Protein AF-A0A496ZA59-F1 (afdb_monomer_lite)

Structure (mmCIF, N/CA/C/O backbone):
data_AF-A0A496ZA59-F1
#
_entry.id   AF-A0A496ZA59-F1
#
loop_
_atom_site.group_PDB
_atom_site.id
_atom_site.type_symbol
_atom_site.label_atom_id
_atom_site.label_alt_id
_atom_site.label_comp_id
_atom_site.label_asym_id
_atom_site.label_entity_id
_atom_site.label_seq_id
_atom_site.pdbx_PDB_ins_code
_atom_site.Cartn_x
_atom_site.Cartn_y
_atom_site.Cartn_z
_atom_site.occupancy
_atom_site.B_iso_or_equiv
_atom_site.auth_seq_id
_atom_site.auth_comp_id
_atom_site.auth_asym_id
_atom_site.auth_atom_id
_atom_site.pdbx_PDB_model_num
ATOM 1 N N . TYR A 1 1 ? 11.366 10.813 16.210 1.00 49.72 1 TYR A N 1
ATOM 2 C CA . TYR A 1 1 ? 11.727 9.549 15.544 1.00 49.72 1 TYR A CA 1
ATOM 3 C C . TYR A 1 1 ? 11.345 9.495 14.052 1.00 49.72 1 TYR A C 1
ATOM 5 O O . TYR A 1 1 ? 11.336 8.416 13.504 1.00 49.72 1 TYR A O 1
ATOM 13 N N . ASN A 1 2 ? 11.137 10.621 13.345 1.00 65.25 2 ASN A N 1
ATOM 14 C CA . ASN A 1 2 ? 10.662 10.619 11.939 1.00 65.25 2 ASN A CA 1
ATOM 15 C C . ASN A 1 2 ? 11.805 10.671 10.884 1.00 65.25 2 ASN A C 1
ATOM 17 O O . ASN A 1 2 ? 11.616 10.412 9.707 1.00 65.25 2 ASN A O 1
ATOM 21 N N . ASN A 1 3 ? 13.035 11.005 11.288 1.00 78.75 3 ASN A N 1
ATOM 22 C CA . ASN A 1 3 ? 14.112 11.314 10.334 1.00 78.75 3 ASN A CA 1
ATOM 23 C C . ASN A 1 3 ? 14.650 10.072 9.586 1.00 78.75 3 ASN A C 1
ATOM 25 O O . ASN A 1 3 ? 14.841 10.111 8.375 1.00 78.75 3 ASN A O 1
ATOM 29 N N . VAL A 1 4 ? 14.847 8.953 10.289 1.00 81.12 4 VAL A N 1
ATOM 30 C CA . VAL A 1 4 ? 15.427 7.734 9.695 1.00 81.12 4 VAL A CA 1
ATOM 31 C C . VAL A 1 4 ? 14.447 7.062 8.722 1.00 81.12 4 VAL A C 1
ATOM 33 O O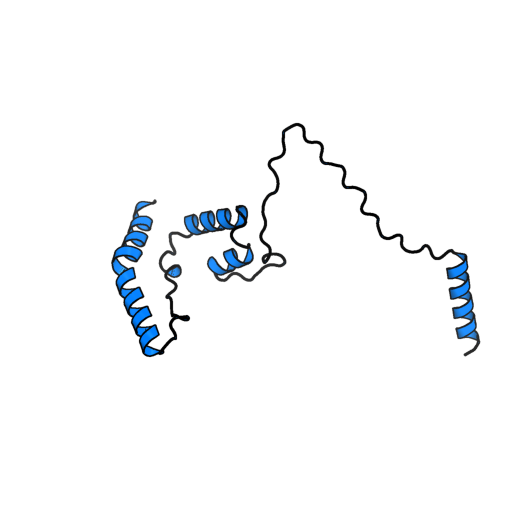 . VAL A 1 4 ? 14.850 6.583 7.669 1.00 81.12 4 VAL A O 1
ATOM 36 N N . GLU A 1 5 ? 13.150 7.080 9.028 1.00 78.38 5 GLU A N 1
ATOM 37 C CA . GLU A 1 5 ? 12.095 6.532 8.160 1.00 78.38 5 GLU A CA 1
ATOM 38 C C . GLU A 1 5 ? 11.933 7.343 6.868 1.00 78.38 5 GLU A C 1
ATOM 40 O O . GLU A 1 5 ? 11.823 6.773 5.778 1.00 78.38 5 GLU A O 1
ATOM 45 N N . GLN A 1 6 ? 12.014 8.674 6.967 1.00 81.88 6 GLN A N 1
ATOM 46 C CA . GLN A 1 6 ? 12.063 9.545 5.792 1.00 81.88 6 GLN A CA 1
ATOM 47 C C . GLN A 1 6 ? 13.307 9.278 4.943 1.00 81.88 6 GLN A C 1
ATOM 49 O O . GLN A 1 6 ? 13.205 9.227 3.719 1.00 81.88 6 GLN A O 1
ATOM 54 N N . LEU A 1 7 ? 14.462 9.040 5.574 1.00 86.50 7 LEU A N 1
ATOM 55 C CA . LEU A 1 7 ? 15.692 8.697 4.865 1.00 86.50 7 LEU A CA 1
ATOM 56 C C . LEU A 1 7 ? 15.563 7.366 4.111 1.00 86.50 7 LEU A C 1
ATOM 58 O O . LEU A 1 7 ? 15.968 7.287 2.952 1.00 86.50 7 LEU A O 1
ATOM 62 N N . TYR A 1 8 ? 14.972 6.336 4.725 1.00 84.31 8 TYR A N 1
ATOM 63 C CA . TYR A 1 8 ? 14.720 5.062 4.046 1.00 84.31 8 TYR A CA 1
ATOM 64 C C . TYR A 1 8 ? 13.763 5.218 2.868 1.00 84.31 8 TYR A C 1
ATOM 66 O O . TYR A 1 8 ? 14.038 4.687 1.795 1.00 84.31 8 TYR A O 1
ATOM 74 N N . SER A 1 9 ? 12.690 5.990 3.034 1.00 83.69 9 SER A N 1
ATOM 75 C CA . SER A 1 9 ? 11.742 6.275 1.952 1.00 83.69 9 SER A CA 1
ATOM 76 C C . SER A 1 9 ? 12.411 7.038 0.805 1.00 83.69 9 SER A C 1
ATOM 78 O O . SER A 1 9 ? 12.219 6.709 -0.363 1.00 83.69 9 SER A O 1
ATOM 80 N N . GLN A 1 10 ? 13.263 8.015 1.121 1.00 86.69 10 GLN A N 1
ATOM 81 C CA . GLN A 1 10 ? 14.016 8.770 0.122 1.00 86.69 10 GLN A CA 1
ATOM 82 C C . GLN A 1 10 ? 15.042 7.895 -0.609 1.00 86.69 10 GLN A C 1
ATOM 84 O O . GLN A 1 10 ? 15.187 8.007 -1.826 1.00 86.69 10 GLN A O 1
ATOM 89 N N . TRP A 1 11 ? 15.746 7.016 0.107 1.00 89.00 11 TRP A N 1
ATOM 90 C CA . TRP A 1 11 ? 16.686 6.072 -0.494 1.00 89.00 11 TRP A CA 1
ATOM 91 C C . TRP A 1 11 ? 15.975 5.054 -1.388 1.00 89.00 11 TRP A C 1
ATOM 93 O O . TRP A 1 11 ? 16.460 4.743 -2.477 1.00 89.00 11 TRP A O 1
ATOM 103 N N . LEU A 1 12 ? 14.803 4.581 -0.963 1.00 87.06 12 LEU A N 1
ATOM 104 C CA . LEU A 1 12 ? 13.990 3.656 -1.733 1.00 87.06 12 LEU A CA 1
ATOM 105 C C . LEU A 1 12 ? 13.526 4.286 -3.048 1.00 87.06 12 LEU A C 1
ATOM 107 O O . LEU A 1 12 ? 13.800 3.738 -4.111 1.00 87.06 12 LEU A O 1
ATOM 111 N N . SER A 1 13 ? 12.900 5.462 -2.989 1.00 85.75 13 SER A N 1
ATOM 112 C CA . SER A 1 13 ? 12.366 6.131 -4.179 1.00 85.75 13 SER A CA 1
ATOM 113 C C . SER A 1 13 ? 13.458 6.699 -5.089 1.00 85.75 13 SER A C 1
ATOM 115 O O . SER A 1 13 ? 13.344 6.627 -6.307 1.00 85.75 13 SER A O 1
ATOM 117 N N . GLY A 1 14 ? 14.515 7.284 -4.518 1.00 84.56 14 GLY A N 1
ATOM 118 C CA . GLY A 1 14 ? 15.549 7.986 -5.284 1.00 84.56 14 GLY A CA 1
ATOM 119 C C . GLY A 1 14 ? 16.743 7.124 -5.694 1.00 84.56 14 GLY A C 1
ATOM 120 O O . GLY A 1 14 ? 17.385 7.413 -6.699 1.00 84.56 14 GLY A O 1
ATOM 121 N N . GLY A 1 15 ? 17.069 6.092 -4.917 1.00 86.94 15 GLY A N 1
ATOM 122 C CA . GLY A 1 15 ? 18.222 5.227 -5.164 1.00 86.94 15 GLY A CA 1
ATOM 123 C C . GLY A 1 15 ? 17.817 3.881 -5.746 1.00 86.94 15 GLY A C 1
ATOM 124 O O . GLY A 1 15 ? 18.249 3.512 -6.837 1.00 86.94 15 GLY A O 1
ATOM 125 N N . LEU A 1 16 ? 16.991 3.138 -5.008 1.00 88.62 16 LEU A N 1
ATOM 126 C CA . LEU A 1 16 ? 16.663 1.758 -5.359 1.00 88.62 16 LEU A CA 1
ATOM 127 C C . LEU A 1 16 ? 15.597 1.655 -6.462 1.00 88.62 16 LEU A C 1
ATOM 129 O O . LEU A 1 16 ? 15.663 0.728 -7.266 1.00 88.62 16 LEU A O 1
ATOM 133 N N . GLY A 1 17 ? 14.672 2.617 -6.544 1.00 89.31 17 GLY A N 1
ATOM 134 C CA . GLY A 1 17 ? 13.546 2.605 -7.484 1.00 89.31 17 GLY A CA 1
ATOM 135 C C . GLY A 1 17 ? 13.969 2.423 -8.941 1.00 89.31 17 GLY A C 1
ATOM 136 O O . GLY A 1 17 ? 13.454 1.545 -9.622 1.00 89.31 17 GLY A O 1
ATOM 137 N N . PHE A 1 18 ? 14.997 3.153 -9.387 1.00 90.12 18 PHE A N 1
ATOM 138 C CA . PHE A 1 18 ? 15.540 3.009 -10.742 1.00 90.12 18 PHE A CA 1
ATOM 139 C C . PHE A 1 18 ? 16.034 1.584 -11.032 1.00 90.12 18 PHE A C 1
ATOM 141 O O . PHE A 1 18 ? 15.792 1.048 -12.113 1.00 90.12 18 PHE A O 1
ATOM 148 N N . ILE A 1 19 ? 16.732 0.967 -10.075 1.00 92.62 19 ILE A N 1
ATOM 149 C CA . ILE A 1 19 ? 17.299 -0.378 -10.234 1.00 92.62 19 ILE A CA 1
ATOM 150 C C . ILE A 1 19 ? 16.177 -1.415 -10.288 1.00 92.62 19 ILE A C 1
ATOM 152 O O . ILE A 1 19 ? 16.220 -2.307 -11.133 1.00 92.62 19 ILE A O 1
ATOM 156 N N . VAL A 1 20 ? 15.181 -1.289 -9.408 1.00 92.00 20 VAL A N 1
ATOM 157 C CA . VAL A 1 20 ? 14.029 -2.198 -9.350 1.00 92.00 20 VAL A CA 1
ATOM 158 C C . VAL A 1 20 ? 13.221 -2.115 -10.638 1.00 92.00 20 VAL A C 1
ATOM 160 O O . VAL A 1 20 ? 12.983 -3.147 -11.253 1.00 92.00 20 VAL A O 1
ATOM 163 N N . GLU A 1 21 ? 12.919 -0.912 -11.120 1.00 91.25 21 GLU A N 1
ATOM 164 C CA . GLU A 1 21 ? 12.174 -0.725 -12.366 1.00 91.25 21 GLU A CA 1
ATOM 165 C C . GLU A 1 21 ? 12.930 -1.309 -13.570 1.00 91.25 21 GLU A C 1
ATOM 167 O O . GLU A 1 21 ? 12.348 -1.995 -14.410 1.00 91.25 21 GLU A O 1
ATOM 172 N N . HIS A 1 22 ? 14.257 -1.142 -13.634 1.00 92.88 22 HIS A N 1
ATOM 173 C CA . HIS A 1 22 ? 15.059 -1.804 -14.668 1.00 92.88 22 HIS A CA 1
ATOM 174 C C . HIS A 1 22 ? 14.998 -3.326 -14.546 1.00 92.88 22 HIS A C 1
ATOM 176 O O . HIS A 1 22 ? 14.916 -4.013 -15.565 1.00 92.88 22 HIS A O 1
ATOM 182 N N . LEU A 1 23 ? 15.035 -3.866 -13.329 1.00 93.06 23 LEU A N 1
ATOM 183 C CA . LEU A 1 23 ? 14.916 -5.300 -13.093 1.00 93.06 23 LEU A CA 1
ATOM 184 C C . LEU A 1 23 ? 13.557 -5.825 -13.583 1.00 93.06 23 LEU A C 1
ATOM 186 O O . LEU A 1 23 ? 13.519 -6.809 -14.315 1.00 93.06 23 LEU A O 1
ATOM 190 N N . GLU A 1 24 ? 12.461 -5.142 -13.248 1.00 93.06 24 GLU A N 1
ATOM 191 C CA . GLU A 1 24 ? 11.093 -5.470 -13.678 1.00 93.06 24 GLU A CA 1
ATOM 192 C C . GLU A 1 24 ? 10.951 -5.432 -15.195 1.00 93.06 24 GLU A C 1
ATOM 194 O O . GLU A 1 24 ? 10.433 -6.371 -15.793 1.00 93.06 24 GLU A O 1
ATOM 199 N N . GLN A 1 25 ? 11.469 -4.389 -15.846 1.00 92.00 25 GLN A N 1
ATOM 200 C CA . GLN A 1 25 ? 11.463 -4.286 -17.305 1.00 92.00 25 GLN A CA 1
ATOM 201 C C . GLN A 1 25 ? 12.254 -5.429 -17.956 1.00 92.00 25 GLN A C 1
ATOM 203 O O . GLN A 1 25 ? 11.809 -6.004 -18.952 1.00 92.00 25 GLN A O 1
ATOM 208 N N . ASN A 1 26 ? 13.400 -5.807 -17.380 1.00 93.19 26 ASN A N 1
ATOM 209 C CA . ASN A 1 26 ? 14.184 -6.943 -17.864 1.00 93.19 26 ASN A CA 1
ATOM 210 C C . ASN A 1 26 ? 13.452 -8.272 -17.660 1.00 93.19 26 ASN A C 1
ATOM 212 O O . ASN A 1 26 ? 13.470 -9.103 -18.564 1.00 93.19 26 ASN A O 1
ATOM 216 N N . PHE A 1 27 ? 12.775 -8.473 -16.529 1.00 93.06 27 PHE A N 1
ATOM 217 C CA . PHE A 1 27 ? 11.952 -9.663 -16.309 1.00 93.06 27 PHE A CA 1
ATOM 218 C C . PHE A 1 27 ? 10.760 -9.715 -17.264 1.00 93.06 27 PHE A C 1
ATOM 220 O O . PHE A 1 27 ? 10.520 -10.756 -17.875 1.00 93.06 27 PHE A O 1
ATOM 227 N N . ASN A 1 28 ? 10.078 -8.592 -17.484 1.00 91.31 28 ASN A N 1
ATOM 228 C CA . ASN A 1 28 ? 9.001 -8.483 -18.465 1.00 91.31 28 ASN A CA 1
ATOM 229 C C . ASN A 1 28 ? 9.481 -8.855 -19.870 1.00 91.31 28 ASN A C 1
ATOM 231 O O . ASN A 1 28 ? 8.810 -9.612 -20.573 1.00 91.31 28 ASN A O 1
ATOM 235 N N . HIS A 1 29 ? 10.666 -8.379 -20.262 1.00 90.06 29 HIS A N 1
ATOM 236 C CA . HIS A 1 29 ? 11.275 -8.731 -21.540 1.00 90.06 29 HIS A CA 1
ATOM 237 C C . HIS A 1 29 ? 11.688 -10.208 -21.602 1.00 90.06 29 HIS A C 1
ATOM 239 O O . HIS A 1 29 ? 11.387 -10.885 -22.582 1.00 90.06 29 HIS A O 1
ATOM 245 N N . PHE A 1 30 ? 12.333 -10.720 -20.551 1.00 92.00 30 PHE A N 1
ATOM 246 C CA . PHE A 1 30 ? 12.820 -12.097 -20.469 1.00 92.00 30 PHE A CA 1
ATOM 247 C C . PHE A 1 30 ? 11.684 -13.123 -20.541 1.00 92.00 30 PHE A C 1
ATOM 249 O O . PHE A 1 30 ? 11.799 -14.124 -21.245 1.00 92.00 30 PHE A O 1
ATOM 256 N N . PHE A 1 31 ? 10.572 -12.859 -19.855 1.00 91.25 31 PHE A N 1
ATOM 257 C CA . PHE A 1 31 ? 9.382 -13.707 -19.894 1.00 91.25 31 PHE A CA 1
ATOM 258 C C . PHE A 1 31 ? 8.469 -13.422 -21.094 1.00 91.25 31 PHE A C 1
ATOM 260 O O . PHE A 1 31 ? 7.500 -14.150 -21.301 1.00 91.25 31 PHE A O 1
ATOM 267 N N . GLY A 1 32 ? 8.762 -12.390 -21.894 1.00 89.56 32 GLY A N 1
ATOM 268 C CA . GLY A 1 32 ? 7.949 -12.005 -23.047 1.00 89.56 32 GLY A CA 1
ATOM 269 C C . GLY A 1 32 ? 6.522 -11.614 -22.662 1.00 89.56 32 GLY A C 1
ATOM 270 O O . GLY A 1 32 ? 5.582 -11.931 -23.394 1.00 89.56 32 GLY A O 1
ATOM 271 N N . LEU A 1 33 ? 6.347 -10.976 -21.501 1.00 88.31 33 LEU A N 1
ATOM 272 C CA . LEU A 1 33 ? 5.024 -10.659 -20.981 1.00 88.31 33 LEU A CA 1
ATOM 273 C C . LEU A 1 33 ? 4.301 -9.657 -21.899 1.00 88.31 33 LEU A C 1
ATOM 275 O O . LEU A 1 33 ? 4.902 -8.689 -22.382 1.00 88.31 33 LEU A O 1
ATOM 279 N N . PRO A 1 34 ? 3.007 -9.884 -22.180 1.00 84.56 34 PRO A N 1
ATOM 280 C CA . PRO A 1 34 ? 2.209 -8.960 -22.973 1.00 84.56 34 PRO A CA 1
ATOM 281 C C . PRO A 1 34 ? 2.008 -7.645 -22.209 1.00 84.56 34 PRO A C 1
ATOM 283 O O . PRO A 1 34 ? 2.007 -7.630 -20.989 1.00 84.56 34 PRO A O 1
ATOM 286 N N . LYS A 1 35 ? 1.762 -6.525 -22.902 1.00 78.19 35 LYS A N 1
ATOM 287 C CA . LYS A 1 35 ? 1.653 -5.186 -22.271 1.00 78.19 35 LYS A CA 1
ATOM 288 C C . LYS A 1 35 ? 0.577 -5.056 -21.178 1.00 78.19 35 LYS A C 1
ATOM 290 O O . LYS A 1 35 ? 0.563 -4.061 -20.464 1.00 78.19 35 LYS A O 1
ATOM 295 N N . ASN A 1 36 ? -0.351 -6.008 -21.092 1.00 83.94 36 ASN A N 1
ATOM 296 C CA . ASN A 1 36 ? -1.404 -6.069 -20.078 1.00 83.94 36 ASN A CA 1
ATOM 297 C C . ASN A 1 36 ? -1.012 -6.873 -18.823 1.00 83.94 36 ASN A C 1
ATOM 299 O O . ASN A 1 36 ? -1.810 -6.935 -17.892 1.00 83.94 36 ASN A O 1
ATOM 303 N N . GLN A 1 37 ? 0.171 -7.488 -18.789 1.00 81.94 37 GLN A N 1
ATOM 304 C CA . GLN A 1 37 ? 0.738 -8.138 -17.610 1.00 81.94 37 GLN A CA 1
ATOM 305 C C . GLN A 1 37 ? 2.189 -7.703 -17.417 1.00 81.94 37 GLN A C 1
ATOM 307 O O . GLN A 1 37 ? 2.953 -7.574 -18.367 1.00 81.94 37 GLN A O 1
ATOM 312 N N . GLY A 1 38 ? 2.574 -7.500 -16.165 1.00 85.56 38 GLY A N 1
ATOM 313 C CA . GLY A 1 38 ? 3.939 -7.162 -15.801 1.00 85.56 38 GLY A CA 1
ATOM 314 C C . GLY A 1 38 ? 4.285 -7.745 -14.444 1.00 85.56 38 GLY A C 1
ATOM 315 O O . GLY A 1 38 ? 3.405 -8.050 -13.639 1.00 85.56 38 GLY A O 1
ATOM 316 N N . THR A 1 39 ? 5.574 -7.927 -14.213 1.00 87.38 39 THR A N 1
ATOM 317 C CA . THR A 1 39 ? 6.129 -8.225 -12.900 1.00 87.38 39 THR A CA 1
ATOM 318 C C . THR A 1 39 ? 6.380 -6.921 -12.161 1.00 87.38 39 THR A C 1
ATOM 320 O O . THR A 1 39 ? 7.019 -6.032 -12.718 1.00 87.38 39 THR A O 1
ATOM 323 N N . GLU A 1 40 ? 5.923 -6.846 -10.917 1.00 87.81 40 GLU A N 1
ATOM 324 C CA . GLU A 1 40 ? 6.205 -5.757 -9.982 1.00 87.81 40 GLU A CA 1
ATOM 325 C C . GLU A 1 40 ? 6.808 -6.369 -8.713 1.00 87.81 40 GLU A C 1
ATOM 327 O O . GLU A 1 40 ? 6.314 -7.385 -8.208 1.00 87.81 40 GLU A O 1
ATOM 332 N N . PHE A 1 41 ? 7.892 -5.790 -8.207 1.00 87.44 41 PHE A N 1
ATOM 333 C CA . PHE A 1 41 ? 8.495 -6.198 -6.949 1.00 87.44 41 PHE A CA 1
ATOM 334 C C . PHE A 1 41 ? 7.808 -5.507 -5.784 1.00 87.44 41 PHE A C 1
ATOM 336 O O . PHE A 1 41 ? 7.757 -4.279 -5.683 1.00 87.44 41 PHE A O 1
ATOM 343 N N . ASP A 1 42 ? 7.361 -6.314 -4.823 1.00 84.31 42 ASP A N 1
ATOM 344 C CA . ASP A 1 42 ? 6.826 -5.769 -3.589 1.00 84.31 42 ASP A CA 1
ATOM 345 C C . ASP A 1 42 ? 7.938 -5.133 -2.748 1.00 84.31 42 ASP A C 1
ATOM 347 O O . ASP A 1 42 ? 8.721 -5.788 -2.053 1.00 84.31 42 ASP A O 1
ATOM 351 N N . THR A 1 43 ? 7.979 -3.809 -2.796 1.00 83.06 43 THR A N 1
ATOM 352 C CA . THR A 1 43 ? 8.967 -3.010 -2.080 1.00 83.06 43 THR A CA 1
ATOM 353 C C . THR A 1 43 ? 8.499 -2.695 -0.648 1.00 83.06 43 THR A C 1
ATOM 355 O O . THR A 1 43 ? 9.264 -2.212 0.191 1.00 83.06 43 THR A O 1
ATOM 358 N N . ASN A 1 44 ? 7.250 -3.035 -0.301 1.00 76.69 44 ASN A N 1
ATOM 359 C CA . ASN A 1 44 ? 6.676 -2.748 1.010 1.00 76.69 44 ASN A CA 1
ATOM 360 C C . ASN A 1 44 ? 7.402 -3.445 2.155 1.00 76.69 44 ASN A C 1
ATOM 362 O O . ASN A 1 44 ? 7.453 -2.883 3.253 1.00 76.69 44 ASN A O 1
ATOM 366 N N . SER A 1 45 ? 7.980 -4.623 1.906 1.00 76.25 45 SER A N 1
ATOM 367 C CA . SER A 1 45 ? 8.755 -5.353 2.909 1.00 76.25 45 SER A CA 1
ATOM 368 C C . SER A 1 45 ? 10.087 -4.675 3.257 1.00 76.25 45 SER A C 1
ATOM 370 O O . SER A 1 45 ? 10.677 -5.041 4.275 1.00 76.25 45 SER A O 1
ATOM 372 N N . LEU A 1 46 ? 10.592 -3.725 2.461 1.00 78.44 46 LEU A N 1
ATOM 373 C CA . LEU A 1 46 ? 11.804 -2.971 2.813 1.00 78.44 46 LEU A CA 1
ATOM 374 C C . LEU A 1 46 ? 11.519 -1.892 3.868 1.00 78.44 46 LEU A C 1
ATOM 376 O O . LEU A 1 46 ? 12.390 -1.576 4.674 1.00 78.44 46 LEU A O 1
ATOM 380 N N . LEU A 1 47 ? 10.285 -1.385 3.928 1.00 77.56 47 LEU A N 1
ATOM 381 C CA . LEU A 1 47 ? 9.853 -0.333 4.854 1.00 77.56 47 LEU A CA 1
ATOM 382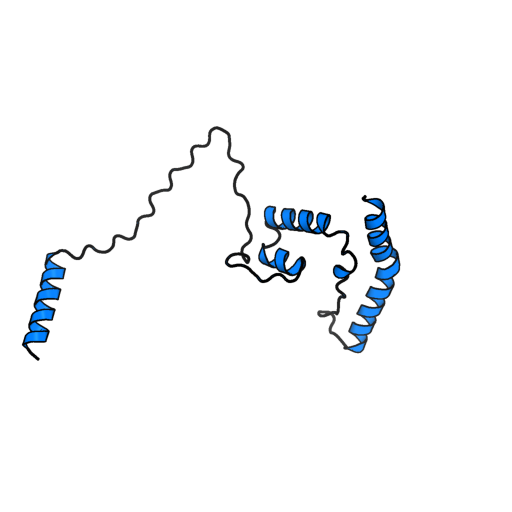 C C . LEU A 1 47 ? 9.270 -0.905 6.161 1.00 77.56 47 LEU A C 1
ATOM 384 O O . LEU A 1 47 ? 8.235 -0.442 6.633 1.00 77.56 47 LEU A O 1
ATOM 388 N N . ARG A 1 48 ? 9.912 -1.920 6.766 1.00 67.00 48 ARG A N 1
ATOM 389 C CA . ARG A 1 48 ? 9.392 -2.577 7.993 1.00 67.00 48 ARG A CA 1
ATOM 390 C C . ARG A 1 48 ? 9.207 -1.622 9.173 1.00 67.00 48 ARG A C 1
ATOM 392 O O . ARG A 1 48 ? 8.332 -1.851 10.000 1.00 67.00 48 ARG A O 1
ATOM 399 N N . SER A 1 49 ? 10.038 -0.585 9.268 1.00 71.62 49 SER A N 1
ATOM 400 C CA . SER A 1 49 ? 9.970 0.401 10.352 1.00 71.62 49 SER A CA 1
ATOM 401 C C . SER A 1 49 ? 8.736 1.303 10.254 1.00 71.62 49 SER A C 1
ATOM 403 O O . SER A 1 49 ? 8.213 1.703 11.284 1.00 71.62 49 SER A O 1
ATOM 405 N N . ASP A 1 50 ? 8.201 1.525 9.048 1.00 74.31 50 ASP A N 1
ATOM 406 C CA . ASP A 1 50 ? 7.029 2.379 8.800 1.00 74.31 50 ASP A CA 1
ATOM 407 C C . ASP A 1 50 ? 5.687 1.642 9.010 1.00 74.31 50 ASP A C 1
ATOM 409 O O . ASP A 1 50 ? 4.679 1.871 8.338 1.00 74.31 50 ASP A O 1
ATOM 413 N N . PHE A 1 51 ? 5.657 0.680 9.935 1.00 76.50 51 PHE A N 1
ATOM 414 C CA . PHE A 1 51 ? 4.450 -0.102 10.191 1.00 76.50 51 PHE A CA 1
ATOM 415 C C . PHE A 1 51 ? 3.327 0.766 10.773 1.00 76.50 51 PHE A C 1
ATOM 417 O O . PHE A 1 51 ? 2.165 0.601 10.408 1.00 76.50 51 PHE A O 1
ATOM 424 N N . GLN A 1 52 ? 3.665 1.729 11.636 1.00 81.50 52 GLN A N 1
ATOM 425 C CA . GLN A 1 52 ? 2.670 2.593 12.268 1.00 81.50 52 GLN A CA 1
ATOM 426 C C . GLN A 1 52 ? 1.922 3.456 11.241 1.00 81.50 52 GLN A C 1
ATOM 428 O O . GLN A 1 52 ? 0.690 3.442 11.231 1.00 81.50 52 GLN A O 1
ATOM 433 N N . ALA A 1 53 ? 2.629 4.161 10.348 1.00 81.44 53 ALA A N 1
ATOM 434 C CA . ALA A 1 53 ? 1.968 5.013 9.360 1.00 81.44 53 ALA A CA 1
ATOM 435 C C . ALA A 1 53 ? 1.146 4.186 8.361 1.00 81.44 53 ALA A C 1
ATOM 437 O O . ALA A 1 53 ? 0.048 4.593 7.973 1.00 81.44 53 ALA A O 1
ATOM 438 N N . LYS A 1 54 ? 1.619 2.983 8.009 1.00 80.12 54 LYS A N 1
ATOM 439 C CA . LYS A 1 54 ? 0.848 2.018 7.216 1.00 80.12 54 LYS A CA 1
ATOM 440 C C . LYS A 1 54 ? -0.455 1.623 7.901 1.00 80.12 54 LYS A C 1
ATOM 442 O O . LYS A 1 54 ? -1.509 1.693 7.273 1.00 80.12 54 LYS A O 1
ATOM 447 N N . VAL A 1 55 ? -0.412 1.244 9.179 1.00 84.25 55 VAL A N 1
ATOM 448 C CA . VAL A 1 55 ? -1.613 0.855 9.935 1.00 84.25 55 VAL A CA 1
ATOM 449 C C . VAL A 1 55 ? -2.610 1.998 10.040 1.00 84.25 55 VAL A C 1
ATOM 451 O O . VAL A 1 55 ? -3.804 1.795 9.806 1.00 84.25 55 VAL A O 1
ATOM 454 N N . GLU A 1 56 ? -2.134 3.207 10.315 1.00 86.69 56 GLU A N 1
ATOM 455 C CA . GLU A 1 56 ? -2.978 4.400 10.343 1.00 86.69 56 GLU A CA 1
ATOM 456 C C . GLU A 1 56 ? -3.599 4.699 8.967 1.00 86.69 56 GLU A C 1
ATOM 458 O O . GLU A 1 56 ? -4.786 5.023 8.884 1.00 86.69 56 GLU A O 1
ATOM 463 N N . GLY A 1 57 ? -2.835 4.546 7.881 1.00 86.44 57 GLY A N 1
ATOM 464 C CA . GLY A 1 57 ? -3.314 4.715 6.508 1.00 86.44 57 GLY A CA 1
ATOM 465 C C . GLY A 1 57 ? -4.401 3.708 6.137 1.00 86.44 57 GLY A C 1
ATOM 466 O O . GLY A 1 57 ? -5.486 4.100 5.709 1.00 86.44 57 GLY A O 1
ATOM 467 N N . TYR A 1 58 ? -4.159 2.418 6.370 1.00 85.88 58 TYR A N 1
ATOM 468 C CA . TYR A 1 58 ? -5.141 1.364 6.105 1.00 85.88 58 TYR A CA 1
ATOM 469 C C . TYR A 1 58 ? -6.406 1.519 6.954 1.00 85.88 58 TYR A C 1
ATOM 471 O O . TYR A 1 58 ? -7.508 1.349 6.441 1.00 85.88 58 TYR A O 1
ATOM 479 N N . THR A 1 59 ? -6.273 1.921 8.221 1.00 85.81 59 THR A N 1
ATOM 480 C CA . THR A 1 59 ? -7.427 2.190 9.094 1.00 85.81 59 THR A CA 1
ATOM 481 C C . THR A 1 59 ? -8.304 3.303 8.518 1.00 85.81 59 THR A C 1
ATOM 483 O O . THR A 1 59 ? -9.523 3.154 8.465 1.00 85.81 59 THR A O 1
ATOM 486 N N . LYS A 1 60 ? -7.701 4.390 8.020 1.00 87.38 60 LYS A N 1
ATOM 487 C CA . LYS A 1 60 ? -8.430 5.489 7.366 1.00 87.38 60 LYS A CA 1
ATOM 488 C C . LYS A 1 60 ? -9.092 5.054 6.059 1.00 87.38 60 LYS A C 1
ATOM 490 O O . LYS A 1 60 ? -10.217 5.465 5.797 1.00 87.38 60 LYS A O 1
ATOM 495 N N . LEU A 1 61 ? -8.430 4.217 5.258 1.00 84.06 61 LEU A N 1
ATOM 496 C CA . LEU A 1 61 ? -8.996 3.691 4.009 1.00 84.06 61 LEU A CA 1
ATOM 497 C C . LEU A 1 61 ? -10.207 2.787 4.261 1.00 84.06 61 LEU A C 1
ATOM 499 O O . LEU A 1 61 ? -11.204 2.902 3.550 1.00 84.06 61 LEU A O 1
ATOM 503 N N . VAL A 1 62 ? -10.142 1.936 5.289 1.00 85.56 62 VAL A N 1
ATOM 504 C CA . VAL A 1 62 ? -11.267 1.082 5.697 1.00 85.56 62 VAL A CA 1
ATOM 505 C C . VAL A 1 62 ? -12.408 1.925 6.270 1.00 85.56 62 VAL A C 1
ATOM 507 O O . VAL A 1 62 ? -13.556 1.731 5.892 1.00 85.56 62 VAL A O 1
ATOM 510 N N . GLN A 1 63 ? -12.114 2.907 7.130 1.00 83.62 63 GLN A N 1
ATOM 511 C CA . GLN A 1 63 ? -13.132 3.811 7.685 1.00 83.62 63 GLN A CA 1
ATOM 512 C C . GLN A 1 63 ? -13.794 4.700 6.623 1.00 83.62 63 GLN A C 1
ATOM 514 O O . GLN A 1 63 ? -14.979 5.007 6.734 1.00 83.62 63 GLN A O 1
ATOM 519 N N . GLY A 1 64 ? -13.037 5.107 5.602 1.00 82.69 64 GLY A N 1
ATOM 520 C CA . GLY A 1 64 ? -13.523 5.894 4.471 1.00 82.69 64 GLY A CA 1
ATOM 521 C C . GLY A 1 64 ? -14.239 5.076 3.396 1.00 82.69 64 GLY A C 1
ATOM 522 O O . GLY A 1 64 ? -14.642 5.646 2.388 1.00 82.69 64 GLY A O 1
ATOM 523 N N . GLY A 1 65 ? -14.372 3.758 3.574 1.00 80.25 65 GLY A N 1
ATOM 524 C CA . GLY A 1 65 ? -15.049 2.885 2.619 1.00 80.25 65 GLY A CA 1
ATOM 525 C C . GLY A 1 65 ? -14.315 2.703 1.283 1.00 80.25 65 GLY A C 1
ATOM 526 O O . GLY A 1 65 ? -14.940 2.367 0.283 1.00 80.25 65 GLY A O 1
ATOM 527 N N . VAL A 1 66 ? -13.001 2.940 1.231 1.00 81.38 66 VAL A N 1
ATOM 528 C CA . VAL A 1 66 ? -12.193 2.758 0.008 1.00 81.38 66 VAL A CA 1
ATOM 529 C C . VAL A 1 66 ? -11.679 1.324 -0.115 1.00 81.38 66 VAL A C 1
ATOM 531 O O . VAL A 1 66 ? -11.509 0.823 -1.221 1.00 81.38 66 VAL A O 1
ATOM 534 N N . MET A 1 67 ? -11.415 0.672 1.017 1.00 83.50 67 MET A N 1
ATOM 535 C CA . MET A 1 67 ? -10.839 -0.670 1.081 1.00 83.50 67 MET A CA 1
ATOM 536 C C . MET A 1 67 ? -11.671 -1.553 2.009 1.00 83.50 67 MET A C 1
ATOM 538 O O . MET A 1 67 ? -12.147 -1.096 3.052 1.00 83.50 67 MET A O 1
ATOM 542 N N . THR A 1 68 ? -11.834 -2.822 1.650 1.00 85.81 68 THR A N 1
ATOM 543 C CA . THR A 1 68 ? -12.464 -3.810 2.533 1.00 85.81 68 THR A CA 1
ATOM 544 C C . THR A 1 68 ? -11.517 -4.189 3.684 1.00 85.81 68 THR A C 1
ATOM 546 O O . THR A 1 68 ? -10.289 -4.140 3.534 1.00 85.81 68 THR A O 1
ATOM 549 N N . PRO A 1 69 ? -12.038 -4.585 4.858 1.00 83.25 69 PRO A N 1
ATOM 550 C CA . PRO A 1 69 ? -11.203 -5.112 5.933 1.00 83.25 69 PRO A CA 1
ATOM 551 C C . PRO A 1 69 ? -10.289 -6.268 5.496 1.00 83.25 69 PRO A C 1
ATOM 553 O O . PRO A 1 69 ? -9.142 -6.320 5.937 1.00 83.25 69 PRO A O 1
ATOM 556 N N . ASP A 1 70 ? -10.750 -7.171 4.626 1.00 83.62 70 ASP A N 1
ATOM 557 C CA . ASP A 1 70 ? -9.944 -8.309 4.164 1.00 83.62 70 ASP A CA 1
ATOM 558 C C . ASP A 1 70 ? -8.812 -7.897 3.214 1.00 83.62 70 ASP A C 1
ATOM 560 O O . ASP A 1 70 ? -7.698 -8.413 3.330 1.00 83.62 70 ASP A O 1
ATOM 564 N N . GLU A 1 71 ? -9.027 -6.909 2.342 1.00 82.06 71 GLU A N 1
ATOM 565 C CA . GLU A 1 71 ? -7.951 -6.345 1.518 1.00 82.06 71 GLU A CA 1
ATOM 566 C C . GLU A 1 71 ? -6.866 -5.686 2.377 1.00 82.06 71 GLU A C 1
ATOM 568 O O . GLU A 1 71 ? -5.673 -5.912 2.152 1.00 82.06 71 GLU A O 1
ATOM 573 N N . ALA A 1 72 ? -7.262 -4.921 3.400 1.00 83.56 72 ALA A N 1
ATOM 574 C CA . ALA A 1 72 ? -6.319 -4.299 4.328 1.00 83.56 72 ALA A CA 1
ATOM 575 C C . ALA A 1 72 ? -5.510 -5.354 5.105 1.00 83.56 72 ALA A C 1
ATOM 577 O O . ALA A 1 72 ? -4.293 -5.230 5.252 1.00 83.56 72 ALA A O 1
ATOM 578 N N . ARG A 1 73 ? -6.165 -6.434 5.552 1.00 82.94 73 ARG A N 1
ATOM 579 C CA . ARG A 1 73 ? -5.524 -7.571 6.238 1.00 82.94 73 ARG A CA 1
ATOM 580 C C . ARG A 1 73 ? -4.531 -8.309 5.346 1.00 82.94 73 ARG A C 1
ATOM 582 O O . ARG A 1 73 ? -3.446 -8.665 5.811 1.00 82.94 73 ARG A O 1
ATOM 589 N N . ASN A 1 74 ? -4.872 -8.496 4.073 1.00 83.94 74 ASN A N 1
ATOM 590 C CA . ASN A 1 74 ? -3.977 -9.112 3.101 1.00 83.94 74 ASN A CA 1
ATOM 591 C C . ASN A 1 74 ? -2.714 -8.257 2.886 1.00 83.94 74 ASN A C 1
ATOM 593 O O . ASN A 1 74 ? -1.603 -8.782 2.888 1.00 83.94 74 ASN A O 1
ATOM 597 N N . ARG A 1 75 ? -2.860 -6.927 2.787 1.00 80.69 75 ARG A N 1
ATOM 598 C CA . ARG A 1 75 ? -1.730 -6.010 2.543 1.00 80.69 75 ARG A CA 1
ATOM 599 C C . ARG A 1 75 ? -0.837 -5.717 3.753 1.00 80.69 75 ARG A C 1
ATOM 601 O O . ARG A 1 75 ? 0.275 -5.233 3.560 1.00 80.69 75 ARG A O 1
ATOM 608 N N . MET A 1 76 ? -1.301 -5.961 4.980 1.00 75.19 76 MET A N 1
ATOM 609 C CA . MET A 1 76 ? -0.494 -5.731 6.187 1.00 75.19 76 MET A CA 1
ATOM 610 C C . MET A 1 76 ? 0.502 -6.852 6.479 1.00 75.19 76 MET A C 1
ATOM 612 O O . MET A 1 76 ? 1.630 -6.558 6.854 1.00 75.19 76 MET A O 1
ATOM 616 N N . ASP A 1 77 ? 0.081 -8.112 6.353 1.00 70.81 77 ASP A N 1
ATOM 617 C CA . ASP A 1 77 ? 0.912 -9.263 6.749 1.00 70.81 77 ASP A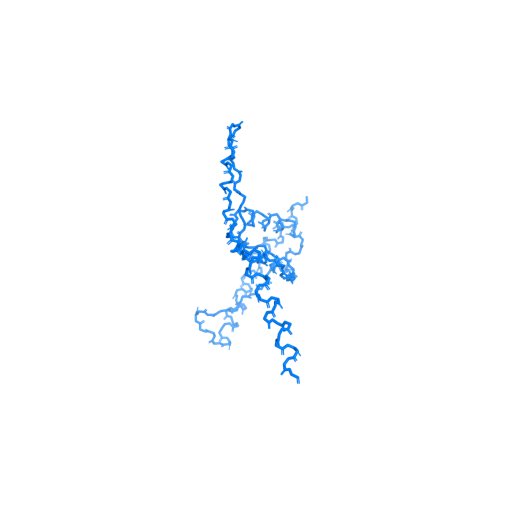 CA 1
ATOM 618 C C . ASP A 1 77 ? 0.382 -10.591 6.169 1.00 70.81 77 ASP A C 1
ATOM 620 O O . ASP A 1 77 ? 0.547 -11.657 6.759 1.00 70.81 77 ASP A O 1
ATOM 624 N N . SER A 1 78 ? -0.354 -10.543 5.046 1.00 69.50 78 SER A N 1
ATOM 625 C CA . SER A 1 78 ? -1.064 -11.719 4.509 1.00 69.50 78 SER A CA 1
ATOM 626 C C . SER A 1 78 ? -1.926 -12.423 5.574 1.00 69.50 78 SER A C 1
ATOM 628 O O . SER A 1 78 ? -1.978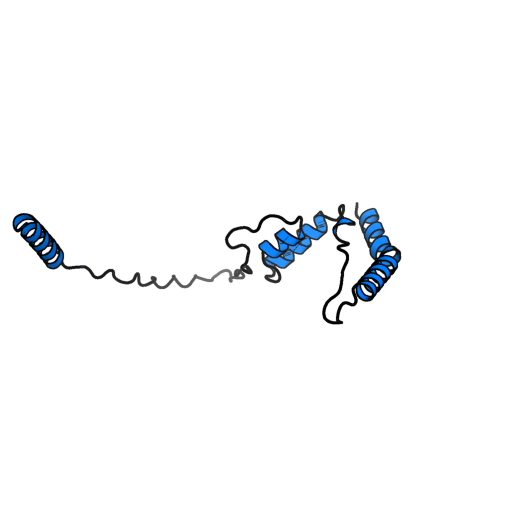 -13.656 5.650 1.00 69.50 78 SER A O 1
ATOM 630 N N . LEU A 1 79 ? -2.580 -11.647 6.453 1.00 76.25 79 LEU A N 1
ATOM 631 C CA . LEU A 1 79 ? -3.428 -12.216 7.498 1.00 76.25 79 LEU A CA 1
ATOM 632 C C . LEU A 1 79 ? -4.622 -12.925 6.859 1.00 76.25 79 LEU A C 1
ATOM 634 O O . LEU A 1 79 ? -5.190 -12.458 5.874 1.00 76.25 79 LEU A O 1
ATOM 638 N N . LYS A 1 80 ? -5.051 -14.031 7.476 1.00 80.00 80 LYS A N 1
ATOM 639 C CA . LYS A 1 80 ? -6.225 -14.772 7.004 1.00 80.00 80 LYS A CA 1
ATOM 640 C C . LYS A 1 80 ? -7.467 -13.861 6.946 1.00 80.00 80 LYS A C 1
ATOM 642 O O . LYS A 1 80 ? -7.667 -13.072 7.888 1.00 80.00 80 LYS A O 1
ATOM 647 N N . PRO A 1 81 ? -8.293 -14.000 5.892 1.00 81.81 81 PRO A N 1
ATOM 648 C CA . PRO A 1 81 ? -9.555 -13.284 5.777 1.00 81.81 81 PRO A CA 1
ATOM 649 C C . PRO A 1 81 ? -10.499 -13.678 6.915 1.00 81.81 81 PRO A C 1
ATOM 651 O O . PRO A 1 81 ? -10.417 -14.790 7.453 1.00 81.81 81 PRO A O 1
ATOM 654 N N . VAL A 1 82 ? -11.365 -12.751 7.310 1.00 81.38 82 VAL A N 1
ATOM 655 C CA . VAL A 1 82 ? -12.335 -12.936 8.395 1.00 81.38 82 VAL A CA 1
ATOM 656 C C . VAL A 1 82 ? -13.762 -12.967 7.845 1.00 81.38 82 VAL A C 1
ATOM 658 O O . VAL A 1 82 ? -14.056 -12.309 6.849 1.00 81.38 82 VAL A O 1
ATOM 661 N N . PRO A 1 83 ? -14.692 -13.706 8.478 1.00 74.50 83 PRO A N 1
ATOM 662 C CA . PRO A 1 83 ? -16.087 -13.703 8.050 1.00 74.50 83 PRO A CA 1
ATOM 663 C C . PRO A 1 83 ? -16.645 -12.274 8.001 1.00 74.50 83 PRO A C 1
ATOM 665 O O . PRO A 1 83 ? -16.539 -11.543 8.983 1.00 74.50 83 PRO A O 1
ATOM 668 N N . HIS A 1 84 ? -17.278 -11.909 6.882 1.00 74.94 84 HIS A N 1
ATOM 669 C CA . HIS A 1 84 ? -17.802 -10.565 6.588 1.00 74.94 84 HIS A CA 1
ATOM 670 C C . HIS A 1 84 ? -16.743 -9.470 6.339 1.00 74.94 84 HIS A C 1
ATOM 672 O O . HIS A 1 84 ? -17.105 -8.299 6.257 1.00 74.94 84 HIS A O 1
ATOM 678 N N . GLY A 1 85 ? -15.463 -9.809 6.177 1.00 75.31 85 GLY A N 1
ATOM 679 C CA . GLY A 1 85 ? -14.401 -8.844 5.871 1.00 75.31 85 GLY A CA 1
ATOM 680 C C . GLY A 1 85 ? -14.330 -8.389 4.407 1.00 75.31 85 GLY A C 1
ATOM 681 O O . GLY A 1 85 ? -13.643 -7.415 4.129 1.00 75.31 85 GLY A O 1
ATOM 682 N N . ASP A 1 86 ? -15.070 -9.036 3.502 1.00 78.94 86 ASP A N 1
ATOM 683 C CA . ASP A 1 86 ? -15.122 -8.743 2.055 1.00 78.94 86 ASP A CA 1
ATOM 684 C C . ASP A 1 86 ? -16.086 -7.593 1.692 1.00 78.94 86 ASP A C 1
ATOM 686 O O . ASP A 1 86 ? -16.218 -7.181 0.544 1.00 78.94 86 ASP A O 1
ATOM 690 N N . LYS A 1 87 ? -16.811 -7.055 2.680 1.00 79.69 87 LYS A N 1
ATOM 691 C CA . LYS A 1 87 ? -17.733 -5.933 2.469 1.00 79.69 87 LYS A CA 1
ATOM 692 C C . LYS A 1 87 ? -17.073 -4.621 2.867 1.00 79.69 87 LYS A C 1
ATOM 694 O O . LYS A 1 87 ? -16.391 -4.532 3.885 1.00 79.69 87 LYS A O 1
ATOM 699 N N . VAL A 1 88 ? -17.320 -3.586 2.072 1.00 78.81 88 VAL A N 1
ATOM 700 C CA . VAL A 1 88 ? -16.946 -2.214 2.414 1.00 78.81 88 VAL A CA 1
ATOM 701 C C . VAL A 1 88 ? -17.884 -1.714 3.511 1.00 78.81 88 VAL A C 1
ATOM 703 O O . VAL A 1 88 ? -19.106 -1.757 3.360 1.00 78.81 88 VAL A O 1
ATOM 706 N N . TYR A 1 89 ? -17.310 -1.234 4.612 1.00 73.56 89 TYR A N 1
ATOM 707 C CA . TYR A 1 89 ? -18.052 -0.635 5.716 1.00 73.56 89 TYR A CA 1
ATOM 708 C C . TYR A 1 89 ? -17.885 0.882 5.681 1.00 73.56 89 TYR A C 1
ATOM 710 O O . TYR A 1 89 ? -16.782 1.384 5.494 1.00 73.56 89 TYR A O 1
ATOM 718 N N . MET A 1 90 ? -18.977 1.613 5.894 1.00 76.56 90 MET A N 1
ATOM 719 C CA . MET A 1 90 ? -18.957 3.063 6.066 1.00 76.56 90 MET A CA 1
ATOM 720 C C . MET A 1 90 ? -19.832 3.411 7.266 1.00 76.56 90 MET A C 1
ATOM 722 O O . MET A 1 90 ? -20.956 2.919 7.378 1.00 76.56 90 MET A O 1
ATOM 726 N N . GLN A 1 91 ? -19.316 4.233 8.180 1.00 74.50 91 GLN A N 1
ATOM 727 C CA . GLN A 1 91 ? -20.126 4.723 9.292 1.00 74.50 91 GLN A CA 1
ATOM 728 C C . GLN A 1 91 ? -21.196 5.679 8.762 1.00 74.50 91 GLN A C 1
ATOM 730 O O . GLN A 1 91 ? -20.878 6.643 8.072 1.00 74.50 91 GLN A O 1
ATOM 735 N N . GLN A 1 92 ? -22.461 5.415 9.090 1.00 73.00 92 GLN A N 1
ATOM 736 C CA . GLN A 1 92 ? -23.595 6.224 8.634 1.00 73.00 92 GLN A CA 1
ATOM 737 C C . GLN A 1 92 ? -23.950 7.390 9.571 1.00 73.00 92 GLN A C 1
ATOM 739 O O . GLN A 1 92 ? -24.909 8.111 9.308 1.00 73.00 92 GLN A O 1
ATOM 744 N N . GLN A 1 93 ? -23.193 7.622 10.648 1.00 68.25 93 GLN A N 1
ATOM 745 C CA . GLN A 1 93 ? -23.585 8.613 11.649 1.00 68.25 93 GLN A CA 1
ATOM 746 C C . GLN A 1 93 ? -22.900 9.975 11.456 1.00 68.25 93 GLN A C 1
ATOM 748 O O . GLN A 1 93 ? -21.763 10.191 11.871 1.00 68.25 93 GLN A O 1
ATOM 753 N N . MET A 1 94 ? -23.671 10.933 10.938 1.00 52.25 94 MET A N 1
ATOM 754 C CA . MET A 1 94 ? -23.601 12.338 11.345 1.00 52.25 94 MET A CA 1
ATOM 755 C C . MET A 1 94 ? -25.042 12.831 11.512 1.00 52.25 94 MET A C 1
ATOM 757 O O . MET A 1 94 ? -25.640 13.412 10.613 1.00 52.25 94 MET A O 1
ATOM 761 N N . VAL A 1 95 ? -25.635 12.465 12.646 1.00 60.56 95 VAL A N 1
ATOM 762 C CA . VAL A 1 95 ? -27.040 12.722 12.967 1.00 60.56 95 VAL A CA 1
ATOM 763 C C . VAL A 1 95 ? -27.135 13.994 13.814 1.00 60.56 95 VAL A C 1
ATOM 765 O O . VAL A 1 95 ? -26.319 14.211 14.710 1.00 60.56 95 VAL A O 1
ATOM 768 N N . GLU A 1 96 ? -28.099 14.856 13.503 1.00 61.31 96 GLU A N 1
ATOM 769 C CA . GLU A 1 96 ? -28.336 16.117 14.209 1.00 61.31 96 GLU A CA 1
ATOM 770 C C . GLU A 1 96 ? -28.834 15.899 15.652 1.00 61.31 96 GLU A C 1
ATOM 772 O O . GLU A 1 96 ? -29.498 14.910 15.952 1.00 61.31 96 GLU A O 1
ATOM 777 N N . LEU A 1 97 ? -28.526 16.835 16.562 1.00 57.69 97 LEU A N 1
ATOM 778 C CA . LEU A 1 97 ? -28.733 16.715 18.020 1.00 57.69 97 LEU A CA 1
ATOM 779 C C . LEU A 1 97 ? -30.219 16.648 18.472 1.00 57.69 97 LEU A C 1
ATOM 781 O O . LEU A 1 97 ? -30.496 16.724 19.665 1.00 57.69 97 LEU A O 1
ATOM 785 N N . GLY A 1 98 ? -31.163 16.520 17.535 1.00 59.94 98 GLY A N 1
ATOM 786 C CA . GLY A 1 98 ? -32.608 16.393 17.760 1.00 59.94 98 GLY A CA 1
ATOM 787 C C . GLY A 1 98 ? -33.292 15.374 16.840 1.00 59.94 98 GLY A C 1
ATOM 788 O O . GLY A 1 98 ? -34.505 15.427 16.675 1.00 59.94 98 GLY A O 1
ATOM 789 N N . TYR A 1 99 ? -32.527 14.479 16.212 1.00 63.03 99 TYR A N 1
ATOM 790 C CA . TYR A 1 99 ? -33.070 13.416 15.372 1.00 63.03 99 TYR A CA 1
ATOM 791 C C . TYR A 1 99 ? -33.683 12.309 16.234 1.00 63.03 99 TYR A C 1
ATOM 793 O O . TYR A 1 99 ? -32.969 11.581 16.928 1.00 63.03 99 TYR A O 1
ATOM 801 N N . GLU A 1 100 ? -35.001 12.161 16.162 1.00 63.91 100 GLU A N 1
ATOM 802 C CA . GLU A 1 100 ? -35.669 10.922 16.548 1.00 63.91 100 GLU A CA 1
ATOM 803 C C . GLU A 1 100 ? -35.514 9.926 15.392 1.00 63.91 100 GLU A C 1
ATOM 805 O O . GLU A 1 100 ? -35.953 10.218 14.274 1.00 63.91 100 GLU A O 1
ATOM 810 N N . PRO A 1 101 ? -34.861 8.770 15.616 1.00 69.69 101 PRO A N 1
ATOM 811 C CA . PRO A 1 101 ? -34.837 7.707 14.626 1.00 69.69 101 PRO A CA 1
ATOM 812 C C . PRO A 1 101 ? -36.278 7.378 14.234 1.00 69.69 101 PRO A C 1
ATOM 814 O O . PRO A 1 101 ? -37.095 7.196 15.141 1.00 69.69 101 PRO A O 1
ATOM 817 N N . PRO A 1 102 ? -36.620 7.283 12.935 1.00 69.62 102 PRO A N 1
ATOM 818 C CA . PRO A 1 102 ? -37.889 6.681 12.567 1.00 69.62 102 PRO A CA 1
ATOM 819 C C . PRO A 1 102 ? -37.919 5.300 13.219 1.00 69.62 102 PRO A C 1
ATOM 821 O O . PRO A 1 102 ? -36.981 4.514 13.037 1.00 69.62 102 PRO A O 1
ATOM 824 N N . GLU A 1 103 ? -38.938 5.046 14.045 1.00 67.38 103 GLU A N 1
ATOM 825 C CA . GLU A 1 103 ? -39.136 3.724 14.625 1.00 67.38 103 GLU A CA 1
ATOM 826 C C . GLU A 1 103 ? -39.079 2.719 13.473 1.00 67.38 103 GLU A C 1
ATOM 828 O O . GLU A 1 103 ? -39.711 2.959 12.438 1.00 67.38 103 GLU A O 1
ATOM 833 N N . PRO A 1 104 ? -38.271 1.648 13.586 1.00 65.06 104 PRO A N 1
ATOM 834 C CA . PRO A 1 104 ? -38.242 0.639 12.548 1.00 65.06 104 PRO A CA 1
ATOM 835 C C . PRO A 1 104 ? -39.679 0.169 12.366 1.00 65.06 104 PRO A C 1
ATOM 837 O O . PRO A 1 104 ? -40.270 -0.358 13.312 1.00 65.06 104 PRO A O 1
ATOM 840 N N . GLU A 1 105 ? -40.253 0.403 11.179 1.00 62.28 105 GLU A N 1
ATOM 841 C CA . GLU A 1 105 ? -41.548 -0.174 10.844 1.00 62.28 105 GLU A CA 1
ATOM 842 C C . GLU A 1 105 ? -41.448 -1.658 11.194 1.00 62.28 105 GLU A C 1
ATOM 844 O O . GLU A 1 105 ? -40.459 -2.294 10.799 1.00 62.28 105 GLU A O 1
ATOM 849 N N . PRO A 1 106 ? -42.375 -2.196 12.008 1.00 54.00 106 PRO A N 1
ATOM 850 C CA . PRO A 1 106 ? -42.275 -3.567 12.456 1.00 54.00 106 PRO A CA 1
ATOM 851 C C . PRO A 1 106 ? -42.154 -4.425 11.208 1.00 54.00 106 PRO A C 1
ATOM 853 O O . PRO A 1 106 ? -43.067 -4.465 10.381 1.00 54.00 106 PRO A O 1
ATOM 856 N N . VAL A 1 107 ? -40.984 -5.055 11.0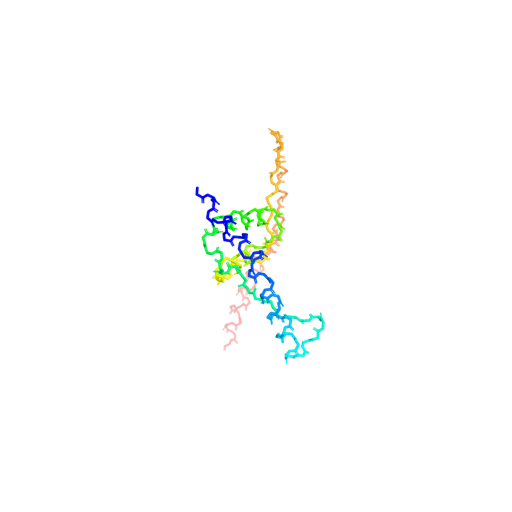56 1.00 57.03 107 VAL A N 1
ATOM 857 C CA . VAL A 1 107 ? -40.744 -6.057 10.028 1.00 57.03 107 VAL A CA 1
ATOM 858 C C . VAL A 1 107 ? -41.913 -7.010 10.166 1.00 57.03 107 VAL A C 1
ATOM 860 O O . VAL A 1 107 ? -42.060 -7.640 11.214 1.00 57.03 107 VAL A O 1
ATOM 863 N N . GLN A 1 108 ? -42.793 -7.036 9.165 1.00 51.56 108 GLN A N 1
ATOM 864 C CA . GLN A 1 108 ? -43.876 -8.001 9.129 1.00 51.56 108 GLN A CA 1
ATOM 865 C C . GLN A 1 108 ? -43.186 -9.357 9.092 1.00 51.56 108 GLN A C 1
ATOM 867 O O . GLN A 1 108 ? -42.693 -9.786 8.049 1.00 51.56 108 GLN A O 1
ATOM 872 N N . VAL A 1 109 ? -43.059 -9.986 10.261 1.00 58.50 109 VAL A N 1
ATOM 873 C CA . VAL A 1 109 ? -42.726 -11.397 10.364 1.00 58.50 109 VAL A CA 1
ATOM 874 C C . VAL A 1 109 ? -43.742 -12.069 9.448 1.00 58.50 109 VAL A C 1
ATOM 876 O O . VAL A 1 109 ? -44.937 -11.825 9.645 1.00 58.50 109 VAL A O 1
ATOM 879 N N . PRO A 1 110 ? -43.318 -12.801 8.399 1.00 55.41 110 PRO A N 1
ATOM 880 C CA . PRO A 1 110 ? -44.257 -13.567 7.601 1.00 55.41 110 PRO A CA 1
ATOM 881 C C . PRO A 1 110 ? -45.091 -14.368 8.587 1.00 55.41 110 PRO A C 1
ATOM 883 O O . PRO A 1 110 ? -44.523 -15.125 9.373 1.00 55.41 110 PRO A O 1
ATOM 886 N N . VAL A 1 111 ? -46.396 -14.098 8.624 1.00 59.81 111 VAL A N 1
ATOM 887 C CA . VAL A 1 111 ? -47.332 -14.838 9.462 1.00 59.81 111 VAL A CA 1
ATOM 888 C C . VAL A 1 111 ? -47.126 -16.295 9.074 1.00 59.81 111 VAL A C 1
ATOM 890 O O . VAL A 1 111 ? -47.449 -16.686 7.951 1.00 59.81 111 VAL A O 1
ATOM 893 N N . GLU A 1 112 ? -46.484 -17.063 9.957 1.00 56.88 112 GLU A N 1
ATOM 894 C CA . GLU A 1 112 ? -46.535 -18.515 9.891 1.00 56.88 112 GLU A CA 1
ATOM 895 C C . GLU A 1 112 ? -48.024 -18.832 9.796 1.00 56.88 112 GLU A C 1
ATOM 897 O O . GLU A 1 112 ? -48.772 -18.337 10.643 1.00 56.88 112 GLU A O 1
ATOM 902 N N . PRO A 1 113 ? -48.494 -19.527 8.745 1.00 53.94 113 PRO A N 1
ATOM 903 C CA . PRO A 1 113 ? -49.899 -19.871 8.676 1.00 53.94 113 PRO A CA 1
ATOM 904 C C . PRO A 1 113 ? -50.219 -20.630 9.962 1.00 53.94 113 PRO A C 1
ATOM 906 O O . PRO A 1 113 ? -49.660 -21.703 10.203 1.00 53.94 113 PRO A O 1
ATOM 909 N N . GLU A 1 114 ? -51.048 -20.028 10.818 1.00 55.75 114 GLU A N 1
ATOM 910 C CA . GLU A 1 114 ? -51.656 -20.734 11.931 1.00 55.75 114 GLU A CA 1
ATOM 911 C C . GLU A 1 114 ? -52.431 -21.878 11.287 1.00 55.75 114 GLU A C 1
ATOM 913 O O . GLU A 1 114 ? -53.471 -21.672 10.669 1.00 55.75 114 GLU A O 1
ATOM 918 N N . MET A 1 115 ? -51.867 -23.085 11.329 1.00 52.22 115 MET A N 1
ATOM 919 C CA . MET A 1 115 ? -52.676 -24.272 11.120 1.00 52.22 115 MET A CA 1
ATOM 920 C C . MET A 1 115 ? -53.635 -24.301 12.301 1.00 52.22 115 MET A C 1
ATOM 922 O O . MET A 1 115 ? -53.189 -24.504 13.439 1.00 52.22 115 MET A O 1
ATOM 926 N N . ASP A 1 116 ? -54.912 -24.048 12.021 1.00 55.69 116 ASP A N 1
ATOM 927 C CA . ASP A 1 116 ? -56.006 -24.157 12.979 1.00 55.69 116 ASP A CA 1
ATOM 928 C C . ASP A 1 116 ? -55.858 -25.475 13.762 1.00 55.69 116 ASP A C 1
ATOM 930 O O . ASP A 1 116 ? -55.464 -26.503 13.198 1.00 55.69 116 ASP A O 1
ATOM 934 N N . GLU A 1 117 ? -56.135 -25.476 15.074 1.00 56.06 117 GLU A N 1
ATOM 935 C CA . GLU A 1 117 ? -55.982 -26.680 15.915 1.00 56.06 117 GLU A CA 1
ATOM 936 C C . GLU A 1 117 ? -56.724 -27.897 15.334 1.00 56.06 117 GLU A C 1
ATOM 938 O O . GLU A 1 117 ? -56.261 -29.032 15.462 1.00 56.06 117 GLU A O 1
ATOM 943 N N . ASP A 1 118 ? -57.809 -27.652 14.599 1.00 56.31 118 ASP A N 1
ATOM 944 C CA . ASP A 1 118 ? -58.576 -28.663 13.877 1.00 56.31 118 ASP A CA 1
ATOM 945 C C . ASP A 1 118 ? -57.763 -29.369 12.773 1.00 56.31 118 ASP A C 1
ATOM 947 O O . ASP A 1 118 ? -57.899 -30.580 12.576 1.00 56.31 118 ASP A O 1
ATOM 951 N N . GLU A 1 119 ? -56.864 -28.661 12.083 1.00 56.06 119 GLU A N 1
ATOM 952 C CA . GLU A 1 119 ? -55.996 -29.225 11.041 1.00 56.06 119 GLU A CA 1
ATOM 953 C C . GLU A 1 119 ? -54.873 -30.085 11.640 1.00 56.06 119 GLU A C 1
ATOM 955 O O . GLU A 1 119 ? -54.548 -31.149 11.103 1.00 56.06 119 GLU A O 1
ATOM 960 N N . LYS A 1 120 ? -54.340 -29.698 12.809 1.00 56.53 120 LYS A N 1
ATOM 961 C CA . LYS A 1 120 ? -53.387 -30.526 13.572 1.00 56.53 120 LYS A CA 1
ATOM 962 C C . LYS A 1 120 ? -54.032 -31.811 14.079 1.00 56.53 120 LYS A C 1
ATOM 964 O O . LYS A 1 120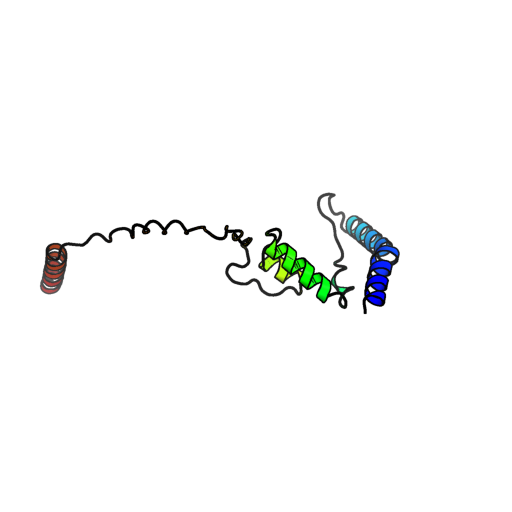 ? -53.451 -32.877 13.895 1.00 56.53 120 LYS A O 1
ATOM 969 N N . VAL A 1 121 ? -55.233 -31.732 14.655 1.00 59.06 121 VAL A N 1
ATOM 970 C CA . VAL A 1 121 ? -55.957 -32.909 15.166 1.00 59.06 121 VAL A CA 1
ATOM 971 C C . VAL A 1 121 ? -56.351 -33.852 14.023 1.00 59.06 121 VAL A C 1
ATOM 973 O O . VAL A 1 121 ? -56.253 -35.074 14.163 1.00 59.06 121 VAL A O 1
ATOM 976 N N . MET A 1 122 ? -56.726 -33.323 12.855 1.00 59.88 122 MET A N 1
ATOM 977 C CA . MET A 1 122 ? -56.982 -34.141 11.663 1.00 59.88 122 MET A CA 1
ATOM 978 C C . MET A 1 122 ? -55.717 -34.839 11.147 1.00 59.88 122 MET A C 1
ATOM 980 O O . MET A 1 122 ? -55.762 -36.027 10.833 1.00 59.88 122 MET A O 1
ATOM 984 N N . LEU A 1 123 ? -54.573 -34.152 11.111 1.00 60.84 123 LEU A N 1
ATOM 985 C CA . LEU A 1 123 ? -53.299 -34.763 10.719 1.00 60.84 123 LEU A CA 1
ATOM 986 C C . LEU A 1 123 ? -52.835 -35.839 11.712 1.00 60.84 123 LEU A C 1
ATOM 988 O O . LEU A 1 123 ? -52.354 -36.893 11.292 1.00 60.84 123 LEU A O 1
ATOM 992 N N . GLU A 1 124 ? -53.023 -35.618 13.013 1.00 64.38 124 GLU A N 1
ATOM 993 C CA . GLU A 1 124 ? -52.642 -36.573 14.060 1.00 64.38 124 GLU A CA 1
ATOM 994 C C . GLU A 1 124 ? -53.540 -37.819 14.049 1.00 64.38 124 GLU A C 1
ATOM 996 O O . GLU A 1 124 ? -53.057 -38.951 14.098 1.00 64.38 124 GLU A O 1
ATOM 1001 N N . THR A 1 125 ? -54.853 -37.638 13.883 1.00 62.75 125 THR A N 1
ATOM 1002 C CA . THR A 1 125 ? -55.808 -38.755 13.786 1.00 62.75 125 THR A CA 1
ATOM 1003 C C . THR A 1 125 ? -55.637 -39.563 12.499 1.00 62.75 125 THR A C 1
ATOM 1005 O O . THR A 1 125 ? -55.735 -40.793 12.537 1.00 62.75 125 THR A O 1
ATOM 1008 N N . MET A 1 126 ? -55.296 -38.915 11.379 1.00 68.31 126 MET A N 1
ATOM 1009 C CA . MET A 1 126 ? -54.940 -39.607 10.135 1.00 68.31 126 MET A CA 1
ATOM 1010 C C . MET A 1 126 ? -53.619 -40.380 10.253 1.00 68.31 126 MET A C 1
ATOM 1012 O O . MET A 1 126 ? -53.516 -41.490 9.725 1.00 68.31 126 MET A O 1
ATOM 1016 N N . ALA A 1 127 ? -52.619 -39.843 10.958 1.00 68.25 127 ALA A N 1
ATOM 1017 C CA . ALA A 1 127 ? -51.351 -40.534 11.194 1.00 68.25 127 ALA A CA 1
ATOM 1018 C C . ALA A 1 127 ? -51.537 -41.788 12.067 1.00 68.25 127 ALA A C 1
ATOM 1020 O O . ALA A 1 127 ? -51.021 -42.853 11.729 1.00 68.25 127 ALA A O 1
ATOM 1021 N N . ILE A 1 128 ? -52.354 -41.696 13.121 1.00 65.56 128 ILE A N 1
ATOM 1022 C CA . ILE A 1 128 ? -52.673 -42.829 14.004 1.00 65.56 128 ILE A CA 1
ATOM 1023 C C . ILE A 1 128 ? -53.485 -43.903 13.262 1.00 65.56 128 ILE A C 1
ATOM 1025 O O . ILE A 1 128 ? -53.216 -45.095 13.411 1.00 65.56 128 ILE A O 1
ATOM 1029 N N . GLN A 1 129 ? -54.442 -43.517 12.408 1.00 60.06 129 GLN A N 1
ATOM 1030 C CA . GLN A 1 129 ? -55.174 -44.483 11.574 1.00 60.06 129 GLN A CA 1
ATOM 1031 C C . GLN A 1 129 ? -54.274 -45.196 10.563 1.00 60.06 129 GLN A C 1
ATOM 1033 O O . GLN A 1 129 ? -54.503 -46.368 10.264 1.00 60.06 129 GLN A O 1
ATOM 1038 N N . LYS A 1 130 ? -53.246 -44.516 10.045 1.00 67.31 130 LYS A N 1
ATOM 1039 C CA . LYS A 1 130 ? -52.292 -45.115 9.110 1.00 67.31 130 LYS A CA 1
ATOM 1040 C C . LYS A 1 130 ? -51.353 -46.116 9.792 1.00 67.31 130 LYS A C 1
ATOM 1042 O O . LYS A 1 130 ? -50.993 -47.098 9.153 1.00 67.31 130 LYS A O 1
ATOM 1047 N N . GLU A 1 131 ? -51.002 -45.910 11.064 1.00 58.47 131 GLU A N 1
ATOM 1048 C CA . GLU A 1 131 ? -50.230 -46.891 11.845 1.00 58.47 131 GLU A CA 1
ATOM 1049 C C . GLU A 1 131 ? -51.061 -48.093 12.314 1.00 58.47 131 GLU A C 1
ATOM 1051 O O . GLU A 1 131 ? -50.526 -49.191 12.395 1.00 58.47 131 GLU A O 1
ATOM 1056 N N . LEU A 1 132 ? -52.363 -47.932 12.576 1.00 54.16 132 LEU A N 1
ATOM 1057 C CA . LEU A 1 132 ? -53.223 -49.053 12.992 1.00 54.16 132 LEU A CA 1
ATOM 1058 C C . LEU A 1 132 ? -53.657 -49.962 11.820 1.00 54.16 132 LEU A C 1
ATOM 1060 O O . LEU A 1 132 ? -54.181 -51.052 12.044 1.00 54.16 132 LEU A O 1
ATOM 1064 N N . ALA A 1 133 ? -53.489 -49.500 10.577 1.00 55.34 133 ALA A N 1
ATOM 1065 C CA . ALA A 1 133 ? -53.872 -50.211 9.354 1.00 55.34 133 ALA A CA 1
ATOM 1066 C C . ALA A 1 133 ? -52.696 -50.914 8.636 1.00 55.34 133 ALA A C 1
ATOM 1068 O O . ALA A 1 133 ? -52.896 -51.441 7.537 1.00 55.34 133 ALA A O 1
ATOM 1069 N N . ALA A 1 134 ? -51.498 -50.913 9.234 1.00 50.16 134 ALA A N 1
ATOM 1070 C CA . ALA A 1 134 ? -50.312 -51.652 8.786 1.00 50.16 134 ALA A CA 1
ATOM 1071 C C . ALA A 1 134 ? -50.071 -52.888 9.667 1.00 50.16 134 ALA A C 1
ATOM 1073 O O . ALA A 1 134 ? -49.624 -53.915 9.107 1.00 50.16 134 ALA A O 1
#

pLDDT: mean 75.43, std 12.47, range [49.72, 93.19]

Radius of gyration: 30.79 Å; chains: 1; bounding box: 77×68×41 Å

Foldseek 3Di:
DVVVLVVLVCCCVPPVVVVQVVVFVVVCVVVVPDPVDTDHDDPVVSSPVCLPVLVVVLVVCLQVQNDFQQRSCCVNPNHDDDVPSRHRDYDPDPDDPPDDPDDPPPPPPPPPPPPDVVNVVVVVVVVVVVVVVD

Secondary structure (DSSP, 8-state):
--HHHHHHHHHIIIIIHHHHHHHHHHHHHHTT--TT-------GGG-GGGHHHHHHHHHHHHHTTSS-HHHHHHHHH-PPP-TTTTS---------TT-PPPPPP-----------HHHHHHHHHHHHHHHHT-

Sequence (134 aa):
YNNVEQLYSQWLSGGLGFIVEHLEQNFNHFFGLPKNQGTEFDTNSLLRSDFQAKVEGYTKLVQGGVMTPDEARNRMDSLKPVPHGDKVYMQQQMVELGYEPPEPEPVQVPVEPEMDEDEKVMLETMAIQKELAA